Protein AF-A0A8T4V8F1-F1 (afdb_monomer_lite)

Structure (mmCIF, N/CA/C/O backbone):
data_AF-A0A8T4V8F1-F1
#
_entry.id   AF-A0A8T4V8F1-F1
#
loop_
_atom_site.group_PDB
_atom_site.id
_atom_site.type_symbol
_atom_site.label_atom_id
_atom_site.label_alt_id
_atom_site.label_comp_id
_atom_site.label_asym_id
_atom_site.label_entity_id
_atom_site.label_seq_id
_atom_site.pdbx_PDB_ins_code
_atom_site.Cartn_x
_atom_site.Cartn_y
_atom_site.Cartn_z
_atom_site.occupancy
_atom_site.B_iso_or_equiv
_atom_site.auth_seq_id
_atom_site.auth_comp_id
_atom_site.auth_asym_id
_atom_site.auth_atom_id
_atom_site.pdbx_PDB_model_num
ATOM 1 N N . MET A 1 1 ? -11.688 -5.698 -8.082 1.00 66.69 1 MET A N 1
ATOM 2 C CA . MET A 1 1 ? -11.205 -5.563 -6.695 1.00 66.69 1 MET A CA 1
ATOM 3 C C . MET A 1 1 ? -10.358 -4.299 -6.557 1.00 66.69 1 MET A C 1
ATOM 5 O O . MET A 1 1 ? -9.488 -4.064 -7.400 1.00 66.69 1 MET A O 1
ATOM 9 N N . PRO A 1 2 ? -10.681 -3.434 -5.589 1.00 79.94 2 PRO A N 1
ATOM 10 C CA . PRO A 1 2 ? -10.025 -2.144 -5.395 1.00 79.94 2 PRO A CA 1
ATOM 11 C C . PRO A 1 2 ? -8.593 -2.270 -4.854 1.00 79.94 2 PRO A C 1
ATOM 13 O O . PRO A 1 2 ? -8.256 -3.212 -4.142 1.00 79.94 2 PRO A O 1
ATOM 16 N N . HIS A 1 3 ? -7.759 -1.295 -5.211 1.00 86.69 3 HIS A N 1
ATOM 17 C CA . HIS A 1 3 ? -6.358 -1.194 -4.811 1.00 86.69 3 HIS A CA 1
ATOM 18 C C . HIS A 1 3 ? -6.134 0.115 -4.052 1.00 86.69 3 HIS A C 1
ATOM 20 O O . HIS A 1 3 ? -6.426 1.185 -4.584 1.00 86.69 3 HIS A O 1
ATOM 26 N N . GLN A 1 4 ? -5.615 0.060 -2.828 1.00 87.31 4 GLN A N 1
ATOM 27 C CA . GLN A 1 4 ? -5.397 1.241 -1.989 1.00 87.31 4 GLN A CA 1
ATOM 28 C C . GLN A 1 4 ? -3.916 1.613 -1.944 1.00 87.31 4 GLN A C 1
ATOM 30 O O . GLN A 1 4 ? -3.084 0.794 -1.571 1.00 87.31 4 GLN A O 1
ATOM 35 N N . CYS A 1 5 ? -3.577 2.859 -2.274 1.00 90.38 5 CYS A N 1
ATOM 36 C CA . CYS A 1 5 ? -2.209 3.357 -2.140 1.00 90.38 5 CYS A CA 1
ATOM 37 C C . CYS A 1 5 ? -1.788 3.395 -0.662 1.00 90.38 5 CYS A C 1
ATOM 39 O O . CYS A 1 5 ? -2.446 4.055 0.142 1.00 90.38 5 CYS A O 1
ATOM 41 N N . VAL A 1 6 ? -0.661 2.766 -0.319 1.00 86.69 6 VAL A N 1
ATOM 42 C CA . VAL A 1 6 ? -0.142 2.704 1.066 1.00 86.69 6 VAL A CA 1
ATOM 43 C C . VAL A 1 6 ? 0.184 4.097 1.618 1.00 86.69 6 VAL A C 1
ATOM 45 O O . VAL A 1 6 ? -0.058 4.402 2.787 1.00 86.69 6 VAL A O 1
ATOM 48 N N . ARG A 1 7 ? 0.686 4.981 0.750 1.00 85.25 7 ARG A N 1
ATOM 49 C CA . ARG A 1 7 ? 1.181 6.308 1.131 1.00 85.25 7 ARG A CA 1
ATOM 50 C C . ARG A 1 7 ? 0.073 7.319 1.425 1.00 85.25 7 ARG A C 1
ATOM 52 O O . ARG A 1 7 ? 0.156 8.036 2.416 1.00 85.25 7 ARG A O 1
ATOM 59 N N . CYS A 1 8 ? -0.940 7.418 0.559 1.00 89.12 8 CYS A N 1
ATOM 60 C CA . CYS A 1 8 ? -1.994 8.442 0.668 1.00 89.12 8 CYS A CA 1
ATOM 61 C C . CYS A 1 8 ? -3.407 7.885 0.877 1.00 89.12 8 CYS A C 1
ATOM 63 O O . CYS A 1 8 ? -4.364 8.656 0.877 1.00 89.12 8 CYS A O 1
ATOM 65 N N . SER A 1 9 ? -3.554 6.565 1.007 1.00 87.88 9 SER A N 1
ATOM 66 C CA . SER A 1 9 ? -4.833 5.870 1.208 1.00 87.88 9 SER A CA 1
ATOM 67 C C . SER A 1 9 ? -5.866 6.038 0.087 1.00 87.88 9 SER A C 1
ATOM 69 O O . SER A 1 9 ? -7.013 5.634 0.246 1.00 87.88 9 SER A O 1
ATOM 71 N N . LYS A 1 10 ? -5.490 6.592 -1.071 1.00 89.75 10 LYS A N 1
ATOM 72 C CA . LYS A 1 10 ? -6.392 6.707 -2.223 1.00 89.75 10 LYS A CA 1
ATOM 73 C C . LYS A 1 10 ? -6.682 5.330 -2.824 1.00 89.75 10 LYS A C 1
ATOM 75 O O . LYS A 1 10 ? -5.754 4.553 -3.048 1.00 89.75 10 LYS A O 1
ATOM 80 N N . ILE A 1 11 ? -7.954 5.066 -3.115 1.00 88.44 11 ILE A N 1
ATOM 81 C CA . ILE A 1 11 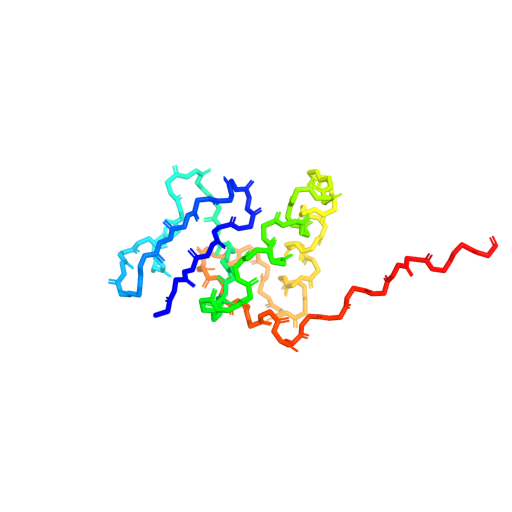? -8.440 3.799 -3.672 1.00 88.44 11 ILE A CA 1
ATOM 82 C C . ILE A 1 11 ? -8.600 3.914 -5.192 1.00 88.44 11 ILE A C 1
ATOM 84 O O . ILE A 1 11 ? -9.127 4.905 -5.700 1.00 88.44 11 ILE A O 1
ATOM 88 N N . TYR A 1 12 ? -8.168 2.879 -5.905 1.00 89.06 12 TYR A N 1
ATOM 89 C CA . TYR A 1 12 ? -8.219 2.761 -7.355 1.00 89.06 12 TYR A CA 1
ATOM 90 C C . TYR A 1 12 ? -8.972 1.496 -7.794 1.00 89.06 12 TYR A C 1
ATOM 92 O O . TYR A 1 12 ? -8.842 0.446 -7.158 1.00 89.06 12 TYR A O 1
ATOM 100 N N . PRO A 1 13 ? -9.752 1.553 -8.888 1.00 88.50 13 PRO A N 1
ATOM 101 C CA . PRO A 1 13 ? -10.396 0.372 -9.450 1.00 88.50 13 PRO A CA 1
ATOM 102 C C . PRO A 1 13 ? -9.381 -0.545 -10.151 1.00 88.50 13 PRO A C 1
ATOM 104 O O . PRO A 1 13 ? -8.290 -0.128 -10.537 1.00 88.50 13 PRO A O 1
ATOM 107 N N . THR A 1 14 ? -9.758 -1.810 -10.356 1.00 84.56 14 THR A N 1
ATOM 108 C CA . THR A 1 14 ? -8.951 -2.752 -11.149 1.00 84.56 14 THR A CA 1
ATOM 109 C C . THR A 1 14 ? -8.740 -2.227 -12.569 1.00 84.56 14 THR A C 1
ATOM 111 O O . THR A 1 14 ? -9.681 -1.743 -13.193 1.00 84.56 14 THR A O 1
ATOM 114 N N . GLY A 1 15 ? -7.519 -2.371 -13.089 1.00 85.38 15 GLY A N 1
ATOM 115 C CA . GLY A 1 15 ? -7.185 -2.016 -14.470 1.00 85.38 15 GLY A CA 1
ATOM 116 C C . GLY A 1 15 ? -6.957 -0.523 -14.713 1.00 85.38 15 GLY A C 1
ATOM 117 O O . GLY A 1 15 ? -6.883 -0.112 -15.869 1.00 85.38 15 GLY A O 1
ATOM 118 N N . CYS A 1 16 ? -6.847 0.301 -13.665 1.00 90.38 16 CYS A N 1
ATOM 119 C CA . CYS A 1 16 ? -6.478 1.701 -13.845 1.00 90.38 16 CYS A CA 1
ATOM 120 C C . CYS A 1 16 ? -4.981 1.848 -14.174 1.00 90.38 16 CYS A C 1
ATOM 122 O O . CYS A 1 16 ? -4.148 1.021 -13.792 1.00 90.38 16 CYS A O 1
ATOM 124 N N . LYS A 1 17 ? -4.635 2.923 -14.888 1.00 92.44 17 LYS A N 1
ATOM 125 C CA . LYS A 1 17 ? -3.264 3.201 -15.340 1.00 92.44 17 LYS A CA 1
ATOM 126 C C . LYS A 1 17 ? -2.298 3.391 -14.167 1.00 92.44 17 LYS A C 1
ATOM 128 O O . LYS A 1 17 ? -1.130 3.039 -14.273 1.00 92.44 17 LYS A O 1
ATOM 133 N N . GLU A 1 18 ? -2.780 3.930 -13.056 1.00 92.38 18 GLU A N 1
ATOM 134 C CA . GLU A 1 18 ? -1.998 4.219 -11.854 1.00 92.38 18 GLU A CA 1
ATOM 135 C C . GLU A 1 18 ? -1.436 2.956 -11.194 1.00 92.38 18 GLU A C 1
ATOM 137 O O . GLU A 1 18 ? -0.419 3.037 -10.513 1.00 92.38 18 GLU A O 1
ATOM 142 N N . LEU A 1 19 ? -2.026 1.783 -11.451 1.00 87.62 19 LEU A N 1
ATOM 143 C CA . LEU A 1 19 ? -1.445 0.503 -11.031 1.00 87.62 19 LEU A CA 1
ATOM 144 C C . LEU A 1 19 ? -0.209 0.114 -11.844 1.00 87.62 19 LEU A C 1
ATOM 146 O O . LEU A 1 19 ? 0.542 -0.740 -11.401 1.00 87.62 19 LEU A O 1
ATOM 150 N N . LEU A 1 20 ? -0.002 0.719 -13.017 1.00 88.31 20 LEU A N 1
ATOM 151 C CA . LEU A 1 20 ? 1.178 0.512 -13.861 1.00 88.31 20 LEU A CA 1
ATOM 152 C C . LEU A 1 20 ? 2.191 1.648 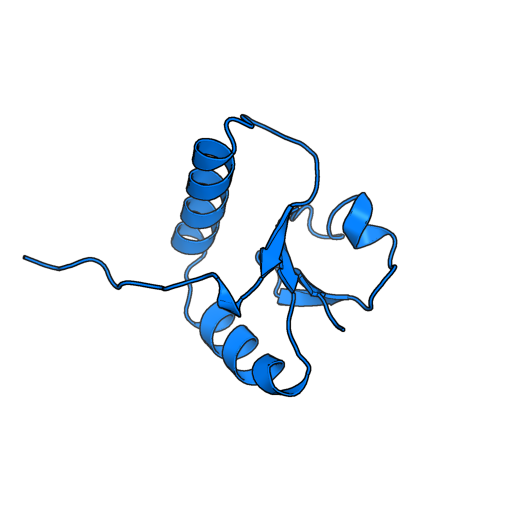-13.706 1.00 88.31 20 LEU A C 1
ATOM 154 O O . LEU A 1 20 ? 3.388 1.421 -13.802 1.00 88.31 20 LEU A O 1
ATOM 158 N N . THR A 1 21 ? 1.719 2.880 -13.494 1.00 92.06 21 THR A N 1
ATOM 159 C CA . THR A 1 21 ? 2.576 4.080 -13.488 1.00 92.06 21 THR A CA 1
ATOM 160 C C . THR A 1 21 ? 2.796 4.693 -12.108 1.00 92.06 21 THR A C 1
ATOM 162 O O . THR A 1 21 ? 3.471 5.713 -12.001 1.00 92.06 21 THR A O 1
ATOM 165 N N . GLY A 1 22 ? 2.193 4.132 -11.061 1.00 91.56 22 GLY A N 1
ATOM 166 C CA . GLY A 1 22 ? 2.206 4.696 -9.715 1.00 91.56 22 GLY A CA 1
ATOM 167 C C . GLY A 1 22 ? 1.065 5.683 -9.448 1.00 91.56 22 GLY A C 1
ATOM 168 O O . GLY A 1 22 ? 0.399 6.203 -10.350 1.00 91.56 22 GLY A O 1
ATOM 169 N N . CYS A 1 23 ? 0.825 5.929 -8.159 1.00 94.12 23 CYS A N 1
ATOM 170 C CA . CYS A 1 23 ? -0.231 6.802 -7.661 1.00 94.12 23 CYS A CA 1
ATOM 171 C C . CYS A 1 23 ? 0.067 8.272 -7.989 1.00 94.12 23 CYS A C 1
ATOM 173 O O . CYS A 1 23 ? 1.217 8.704 -7.999 1.00 94.12 23 CYS A O 1
ATOM 175 N N . THR A 1 24 ? -0.975 9.095 -8.124 1.00 92.81 24 THR A N 1
ATOM 176 C CA . THR A 1 24 ? -0.842 10.547 -8.343 1.00 92.81 24 THR A CA 1
ATOM 177 C C . THR A 1 24 ? -0.083 11.294 -7.236 1.00 92.81 24 THR A C 1
ATOM 179 O O . THR A 1 24 ? 0.305 12.437 -7.439 1.00 92.81 24 THR A O 1
ATOM 182 N N . CYS A 1 25 ? 0.118 10.688 -6.060 1.00 91.38 25 CYS A N 1
ATOM 183 C CA . CYS A 1 25 ? 0.950 11.240 -4.983 1.00 91.38 25 CYS A CA 1
ATOM 184 C C . CYS A 1 25 ? 2.439 10.841 -5.074 1.00 91.38 25 CYS A C 1
ATOM 186 O O . CYS A 1 25 ? 3.214 11.202 -4.191 1.00 91.38 25 CYS A O 1
ATOM 188 N N . GLY A 1 26 ? 2.826 10.055 -6.084 1.00 90.00 26 GLY A N 1
ATOM 189 C CA . GLY A 1 26 ? 4.165 9.480 -6.239 1.00 90.00 26 GLY A CA 1
ATOM 190 C C . GLY A 1 26 ? 4.403 8.180 -5.461 1.00 90.00 26 GLY A C 1
ATOM 191 O O . GLY A 1 26 ? 5.519 7.675 -5.460 1.00 90.00 26 GLY A O 1
ATOM 192 N N . GLY A 1 27 ? 3.391 7.638 -4.774 1.00 88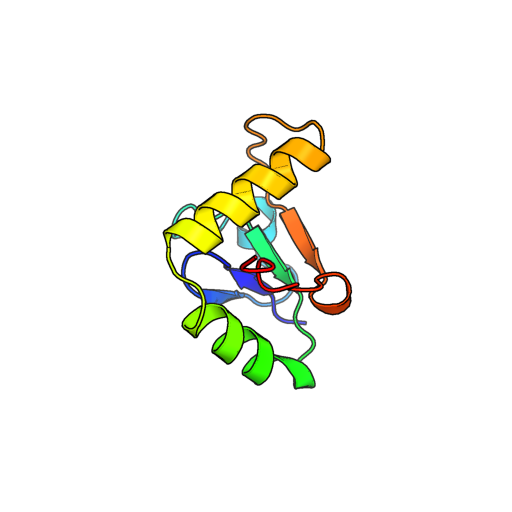.81 27 GLY A N 1
ATOM 193 C CA . GLY A 1 27 ? 3.478 6.327 -4.120 1.00 88.81 27 GLY A CA 1
ATOM 194 C C . GLY A 1 27 ? 3.421 5.173 -5.126 1.00 88.81 27 GLY A C 1
ATOM 195 O O . GLY A 1 27 ? 2.645 5.234 -6.082 1.00 88.81 27 GLY A O 1
ATOM 196 N N . LYS A 1 28 ? 4.212 4.121 -4.893 1.00 87.94 28 LYS A N 1
ATOM 197 C CA . LYS A 1 28 ? 4.335 2.950 -5.786 1.00 87.94 28 LYS A CA 1
ATOM 198 C C . LYS A 1 28 ? 3.749 1.668 -5.202 1.00 87.94 28 LYS A C 1
ATOM 200 O O . LYS A 1 28 ? 3.514 0.714 -5.928 1.00 87.94 28 LYS A O 1
ATOM 205 N N . PHE A 1 29 ? 3.439 1.672 -3.913 1.00 83.31 29 PHE A N 1
ATOM 206 C CA . PHE A 1 29 ? 2.868 0.521 -3.234 1.00 83.31 29 PHE A CA 1
ATOM 207 C C . PHE A 1 29 ? 1.353 0.620 -3.140 1.00 83.31 29 PHE A C 1
ATOM 209 O O . PHE A 1 29 ? 0.794 1.667 -2.774 1.00 83.31 29 PHE A O 1
ATOM 216 N N . PHE A 1 30 ? 0.699 -0.503 -3.418 1.00 87.94 30 PHE A N 1
ATOM 217 C CA . PHE A 1 30 ? -0.744 -0.649 -3.318 1.00 87.94 30 PHE A CA 1
ATOM 218 C C . PHE A 1 30 ? -1.101 -1.925 -2.558 1.00 87.94 30 PHE A C 1
ATOM 220 O O . PHE A 1 30 ? -0.555 -2.992 -2.838 1.00 87.94 30 PHE A O 1
ATOM 227 N N . PHE A 1 31 ? -2.069 -1.837 -1.648 1.00 80.50 31 PHE A N 1
ATOM 228 C CA . PHE A 1 31 ? -2.739 -3.020 -1.121 1.00 80.50 31 PHE A CA 1
ATOM 229 C C . PHE A 1 31 ? -3.832 -3.456 -2.074 1.00 80.50 31 PHE A C 1
ATOM 231 O O . PHE A 1 31 ? -4.694 -2.659 -2.451 1.00 80.50 31 PHE A O 1
ATOM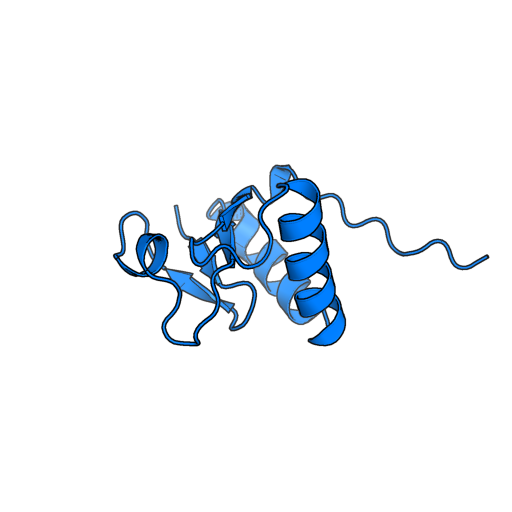 238 N N . PHE A 1 32 ? -3.813 -4.735 -2.419 1.00 78.75 32 PHE A N 1
ATOM 239 C CA . PHE A 1 32 ? -4.978 -5.425 -2.938 1.00 78.75 32 PHE A CA 1
ATOM 240 C C . PHE A 1 32 ? -5.942 -5.694 -1.782 1.00 78.75 32 PHE A C 1
ATOM 242 O O . PHE A 1 32 ? -5.550 -6.267 -0.764 1.00 78.75 32 PHE A O 1
ATOM 249 N N . VAL A 1 33 ? -7.201 -5.271 -1.926 1.00 66.62 33 VAL A N 1
ATOM 250 C CA . VAL A 1 33 ? -8.196 -5.425 -0.863 1.00 66.62 33 VAL A CA 1
ATOM 251 C C . VAL A 1 33 ? -9.473 -6.037 -1.428 1.00 66.62 33 VAL A C 1
ATOM 253 O O . VAL A 1 33 ? -10.072 -5.515 -2.370 1.00 66.62 33 VAL A O 1
ATOM 256 N N . LYS A 1 34 ? -9.912 -7.159 -0.848 1.00 68.56 34 LYS A N 1
ATOM 257 C CA . LYS A 1 34 ? -11.265 -7.691 -1.078 1.00 68.56 34 LYS A CA 1
ATOM 258 C C . LYS A 1 34 ? -12.268 -6.732 -0.434 1.00 68.56 34 LYS A C 1
ATOM 260 O O . LYS A 1 34 ? -12.007 -6.247 0.665 1.00 68.56 34 LYS A O 1
ATOM 265 N N . ASP A 1 35 ? -13.412 -6.482 -1.072 1.00 65.69 35 ASP A N 1
ATOM 266 C CA . ASP A 1 35 ? -14.377 -5.457 -0.622 1.00 65.69 35 ASP A CA 1
ATOM 267 C C . ASP A 1 35 ? -14.794 -5.621 0.856 1.00 65.69 35 ASP A C 1
ATOM 269 O O . ASP A 1 35 ? -14.974 -4.646 1.581 1.00 65.69 35 ASP A O 1
ATOM 273 N N . GLU A 1 36 ? -14.853 -6.861 1.342 1.00 68.44 36 GLU A N 1
ATOM 274 C CA . GLU A 1 36 ? -15.189 -7.217 2.728 1.00 68.44 36 GLU A CA 1
ATOM 275 C C . GLU A 1 36 ? -14.117 -6.820 3.761 1.00 68.44 36 GLU A C 1
ATOM 277 O O . GLU A 1 36 ? -14.400 -6.739 4.957 1.00 68.44 36 GLU A O 1
AT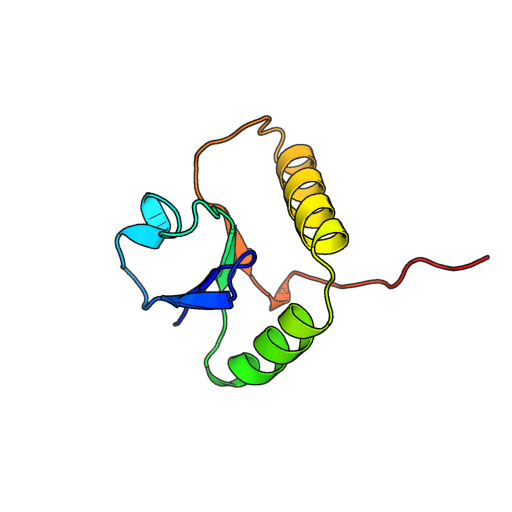OM 282 N N . GLN A 1 37 ? -12.882 -6.563 3.321 1.00 65.25 37 GLN A N 1
ATOM 283 C CA . GLN A 1 37 ? -11.737 -6.236 4.175 1.00 65.25 37 GLN A CA 1
ATOM 284 C C . GLN A 1 37 ? -11.285 -4.775 4.079 1.00 65.25 37 GLN A C 1
ATOM 286 O O . GLN A 1 37 ? -10.409 -4.370 4.841 1.00 65.25 37 GLN A O 1
ATOM 291 N N . LEU A 1 38 ? -11.923 -3.964 3.225 1.00 67.44 38 LEU A N 1
ATOM 292 C CA . LEU A 1 38 ? -11.594 -2.545 3.031 1.00 67.44 38 LEU A CA 1
ATOM 293 C C . LEU A 1 38 ? -11.520 -1.761 4.340 1.00 67.44 38 LEU A C 1
ATOM 295 O O . LEU A 1 38 ? -10.526 -1.087 4.589 1.00 67.44 38 LEU A O 1
ATOM 299 N N . LYS A 1 39 ? -12.509 -1.932 5.223 1.00 71.81 39 LYS A N 1
ATOM 300 C CA . LYS A 1 39 ? -12.531 -1.248 6.525 1.00 71.81 39 LYS A CA 1
ATOM 301 C C . LYS A 1 39 ? -11.323 -1.587 7.400 1.00 71.81 39 LYS A C 1
ATOM 303 O O . LYS A 1 39 ? -10.757 -0.701 8.023 1.00 71.81 39 LYS A O 1
ATOM 308 N N . LYS A 1 40 ? -10.896 -2.855 7.415 1.00 71.00 40 LYS A N 1
ATOM 309 C CA . LYS A 1 40 ? -9.743 -3.296 8.216 1.00 71.00 40 LYS A CA 1
ATOM 310 C C . LYS A 1 40 ? -8.430 -2.732 7.677 1.00 71.00 40 LYS A C 1
ATOM 312 O O . LYS A 1 40 ? -7.553 -2.377 8.458 1.00 71.00 40 LYS A O 1
ATOM 317 N N . VAL A 1 41 ? -8.298 -2.644 6.352 1.00 71.88 41 VAL A N 1
ATOM 318 C CA . VAL A 1 41 ? -7.117 -2.047 5.713 1.00 71.88 41 VAL A CA 1
ATOM 319 C C . VAL A 1 41 ? -7.086 -0.538 5.945 1.00 71.88 41 VAL A C 1
ATOM 321 O O . VAL A 1 41 ? -6.033 -0.004 6.280 1.00 71.88 41 VAL A O 1
ATOM 324 N N . GLU A 1 42 ? -8.225 0.149 5.848 1.00 74.12 42 GLU A N 1
ATOM 325 C CA . GLU A 1 42 ? -8.323 1.574 6.180 1.00 74.12 42 GLU A CA 1
ATOM 326 C C . GLU A 1 42 ? -7.932 1.856 7.635 1.00 74.12 42 GLU A C 1
ATOM 328 O O . GLU A 1 42 ? -7.114 2.743 7.875 1.00 74.12 42 GLU A O 1
ATOM 333 N N . GLU A 1 43 ? -8.453 1.083 8.591 1.00 79.19 43 GLU A N 1
ATOM 334 C CA . GLU A 1 43 ? -8.113 1.203 10.015 1.00 79.19 43 GLU A CA 1
ATOM 335 C C . GLU A 1 43 ? -6.617 0.963 10.266 1.00 79.19 43 GLU A C 1
ATOM 337 O O . GLU A 1 43 ? -5.961 1.771 10.929 1.00 79.19 43 GLU A O 1
ATOM 342 N N . LEU A 1 44 ? -6.039 -0.092 9.679 1.00 76.69 44 LEU A N 1
ATOM 343 C CA . LEU A 1 44 ? -4.608 -0.368 9.801 1.00 76.69 44 LEU A CA 1
ATOM 344 C C . LEU A 1 44 ? -3.770 0.771 9.205 1.00 76.69 44 LEU A C 1
ATOM 346 O O . LEU A 1 44 ? -2.825 1.244 9.833 1.00 76.69 44 LEU A O 1
ATOM 350 N N . MET A 1 45 ? -4.133 1.264 8.019 1.00 75.06 45 MET A N 1
ATOM 351 C CA . MET A 1 45 ? -3.414 2.358 7.365 1.00 75.06 45 MET A CA 1
ATOM 352 C C . MET A 1 45 ? -3.511 3.686 8.101 1.00 75.06 45 MET A C 1
ATOM 354 O O . MET A 1 45 ? -2.614 4.520 7.955 1.00 75.06 45 MET A O 1
ATOM 358 N N . GLN A 1 46 ? -4.575 3.897 8.870 1.00 80.62 46 GLN A N 1
ATOM 359 C CA . GLN A 1 46 ? -4.701 5.040 9.768 1.00 80.62 46 GLN A CA 1
ATOM 360 C C . GLN A 1 46 ? -3.861 4.871 11.039 1.00 80.62 46 GLN A C 1
ATOM 362 O O . GLN A 1 46 ? -3.381 5.870 11.566 1.00 80.62 46 GLN A O 1
ATOM 367 N N . SER A 1 47 ? -3.654 3.636 11.511 1.00 80.25 47 SER A N 1
ATOM 368 C CA . SER A 1 47 ? -2.838 3.361 12.702 1.00 80.25 47 SER A CA 1
ATOM 369 C C . SER A 1 47 ? -1.324 3.443 12.475 1.00 80.25 47 SER A C 1
ATOM 371 O O . SER A 1 47 ? -0.593 3.685 13.429 1.00 80.25 47 SER A O 1
ATOM 373 N N . LEU A 1 48 ? -0.856 3.272 11.233 1.00 80.69 48 LEU A N 1
ATOM 374 C CA . LEU A 1 48 ? 0.569 3.316 10.899 1.00 80.69 48 LEU A CA 1
ATOM 375 C C . LEU A 1 48 ? 1.066 4.754 10.722 1.00 80.69 48 LEU A C 1
ATOM 377 O O . LEU A 1 48 ? 0.506 5.539 9.945 1.00 80.69 48 LEU A O 1
ATOM 381 N N . SER A 1 49 ? 2.179 5.069 11.375 1.00 84.81 49 SER A N 1
ATOM 382 C CA . SER A 1 49 ? 2.913 6.319 11.195 1.00 84.81 49 SER A CA 1
ATOM 383 C C . SER A 1 49 ? 3.582 6.404 9.816 1.00 84.81 49 SER A C 1
ATOM 385 O O . SER A 1 49 ? 3.737 5.421 9.087 1.00 84.81 49 SER A O 1
ATOM 387 N N . PHE A 1 50 ? 3.997 7.612 9.431 1.00 80.62 50 PHE A N 1
ATOM 388 C CA . PHE A 1 50 ? 4.716 7.830 8.174 1.00 80.62 50 PHE A CA 1
ATOM 389 C C . PHE A 1 50 ? 6.068 7.095 8.133 1.00 80.62 50 PHE A C 1
ATOM 391 O O . PHE A 1 50 ? 6.454 6.574 7.085 1.00 80.62 50 PHE A O 1
ATOM 398 N N . GLU A 1 51 ? 6.772 7.034 9.265 1.00 82.94 51 GLU A N 1
ATOM 399 C CA . GLU A 1 51 ? 8.048 6.322 9.390 1.00 82.94 51 GLU A CA 1
ATOM 400 C C . GLU A 1 51 ? 7.859 4.815 9.240 1.00 82.94 51 GLU A C 1
ATOM 402 O O . GLU A 1 51 ? 8.584 4.201 8.463 1.00 82.94 51 GLU A O 1
ATOM 407 N N . GLU A 1 52 ? 6.837 4.234 9.876 1.00 81.69 52 GLU A N 1
ATOM 408 C CA . GLU A 1 52 ? 6.512 2.810 9.716 1.00 81.69 52 GLU A CA 1
ATOM 409 C C . GLU A 1 52 ? 6.175 2.469 8.264 1.00 81.69 52 GLU A C 1
ATOM 411 O O . GLU A 1 52 ? 6.696 1.498 7.725 1.00 81.69 52 GLU A O 1
ATOM 416 N N . LYS A 1 53 ? 5.378 3.307 7.588 1.00 80.81 53 LYS A N 1
ATOM 417 C CA . LYS A 1 53 ? 5.080 3.125 6.158 1.00 80.81 53 LYS A CA 1
ATOM 418 C C . LYS A 1 53 ? 6.344 3.182 5.305 1.00 80.81 53 LYS A C 1
ATOM 420 O O . LYS A 1 53 ? 6.516 2.355 4.420 1.00 80.81 53 LYS A O 1
ATOM 425 N N . THR A 1 54 ? 7.238 4.127 5.588 1.00 82.00 54 THR A N 1
ATOM 426 C CA . THR A 1 54 ? 8.511 4.267 4.863 1.00 82.00 54 THR A CA 1
ATOM 427 C C . THR A 1 54 ? 9.429 3.067 5.098 1.00 82.00 54 THR A C 1
ATOM 429 O O . THR A 1 54 ? 10.092 2.611 4.170 1.00 82.00 54 THR A O 1
ATOM 432 N N . GLN A 1 55 ? 9.470 2.547 6.326 1.00 82.56 55 GLN A N 1
ATOM 433 C CA . GLN A 1 55 ? 10.259 1.366 6.659 1.00 82.56 55 GLN A CA 1
ATOM 434 C C . GLN A 1 55 ? 9.719 0.126 5.944 1.00 82.56 55 GLN A C 1
ATOM 436 O O . GLN A 1 55 ? 10.490 -0.574 5.299 1.00 82.56 55 GLN A O 1
ATOM 441 N N . MET A 1 56 ? 8.396 -0.074 5.950 1.00 80.62 56 MET A N 1
ATOM 442 C CA . MET A 1 56 ? 7.753 -1.161 5.205 1.00 80.62 56 MET A CA 1
ATOM 443 C C . MET A 1 56 ? 8.110 -1.131 3.713 1.00 80.62 56 MET A C 1
ATOM 445 O O . MET A 1 56 ? 8.407 -2.174 3.140 1.00 80.62 56 MET A O 1
ATOM 449 N N . GLU A 1 57 ? 8.103 0.047 3.076 1.00 81.00 57 GLU A N 1
ATOM 450 C CA . GLU A 1 57 ? 8.492 0.182 1.664 1.00 81.00 57 GLU A CA 1
ATOM 451 C C . GLU A 1 57 ? 9.951 -0.248 1.425 1.00 81.00 57 GLU A C 1
ATOM 453 O O . GLU A 1 57 ? 10.227 -0.970 0.467 1.00 81.00 57 GLU A O 1
ATOM 458 N N . LYS A 1 58 ? 10.880 0.154 2.304 1.00 82.25 58 LYS A N 1
ATOM 459 C CA . LYS A 1 58 ? 12.300 -0.228 2.209 1.00 82.25 58 LYS A CA 1
ATOM 460 C C . LYS A 1 58 ? 12.512 -1.726 2.395 1.00 82.25 58 LYS A C 1
ATOM 462 O O . LYS A 1 58 ? 13.192 -2.332 1.573 1.00 82.25 58 LYS A O 1
ATOM 467 N N . ASP A 1 59 ? 11.901 -2.305 3.426 1.00 81.00 59 ASP A N 1
ATOM 468 C CA . ASP A 1 59 ? 12.043 -3.727 3.754 1.00 81.00 59 ASP A CA 1
ATOM 469 C C . ASP A 1 59 ? 11.584 -4.607 2.580 1.00 81.00 59 ASP A C 1
ATOM 471 O O . ASP A 1 59 ? 12.209 -5.615 2.256 1.00 81.00 59 ASP A O 1
ATOM 475 N N . ILE A 1 60 ? 10.510 -4.210 1.891 1.00 81.44 60 ILE A N 1
ATOM 476 C CA . ILE A 1 60 ? 10.001 -4.948 0.729 1.00 81.44 60 ILE A CA 1
ATOM 477 C C . ILE A 1 60 ? 10.967 -4.863 -0.456 1.00 81.44 60 ILE A C 1
ATOM 479 O O . ILE A 1 60 ? 11.227 -5.884 -1.094 1.00 81.44 60 ILE A O 1
ATOM 483 N N . PHE A 1 61 ? 11.508 -3.678 -0.754 1.00 80.06 61 PHE A N 1
ATOM 484 C CA . PHE A 1 61 ? 12.487 -3.526 -1.835 1.00 80.06 61 PHE A CA 1
ATOM 485 C C . PHE A 1 61 ? 13.774 -4.314 -1.574 1.00 80.06 61 PHE A C 1
ATOM 487 O O . PHE A 1 61 ? 14.321 -4.900 -2.508 1.00 80.06 61 PHE A O 1
ATOM 494 N N . GLU A 1 62 ? 14.216 -4.374 -0.315 1.00 81.94 62 GLU A N 1
ATOM 495 C CA . GLU A 1 62 ? 15.366 -5.181 0.102 1.00 81.94 62 GLU A CA 1
ATOM 496 C C . GLU A 1 62 ? 15.102 -6.682 -0.104 1.00 81.94 62 GLU A C 1
ATOM 498 O O . GLU A 1 62 ? 15.919 -7.376 -0.704 1.00 81.94 62 GLU A O 1
ATOM 503 N N . ILE A 1 63 ? 13.928 -7.187 0.299 1.00 82.50 63 ILE A N 1
ATOM 504 C CA . ILE A 1 63 ? 13.547 -8.601 0.109 1.00 82.50 63 ILE A CA 1
ATOM 505 C C . ILE A 1 63 ? 13.466 -8.981 -1.375 1.00 82.50 63 ILE A C 1
ATOM 507 O O . ILE A 1 63 ? 13.788 -10.111 -1.746 1.00 82.50 63 ILE A O 1
ATOM 511 N N . MET A 1 64 ? 13.007 -8.063 -2.226 1.00 77.94 64 MET A N 1
ATOM 512 C CA . MET A 1 64 ? 12.868 -8.298 -3.664 1.00 77.94 64 MET A CA 1
ATOM 513 C C . MET A 1 64 ? 14.195 -8.200 -4.434 1.00 77.94 64 MET A C 1
ATOM 515 O O . MET A 1 64 ? 14.183 -8.432 -5.642 1.00 77.94 64 MET A O 1
ATOM 519 N N . ASP A 1 65 ? 15.307 -7.860 -3.767 1.00 79.25 65 ASP A N 1
ATOM 520 C CA . ASP A 1 65 ? 16.601 -7.544 -4.398 1.00 79.25 65 ASP A CA 1
ATOM 521 C C . ASP A 1 65 ? 16.448 -6.486 -5.514 1.00 79.25 65 ASP A C 1
ATOM 523 O O . ASP A 1 65 ? 17.090 -6.514 -6.565 1.00 79.25 65 ASP A O 1
ATOM 527 N N . GLN A 1 66 ? 15.509 -5.558 -5.304 1.00 69.62 66 GLN A N 1
ATOM 528 C CA . GLN A 1 66 ? 15.143 -4.503 -6.239 1.00 69.62 66 GLN A CA 1
ATOM 529 C C . GLN A 1 66 ? 15.427 -3.146 -5.598 1.00 69.62 66 GLN A C 1
ATOM 531 O O . GLN A 1 66 ? 14.521 -2.418 -5.188 1.00 69.62 66 GLN A O 1
ATOM 536 N N . GLU A 1 67 ? 16.706 -2.783 -5.524 1.00 59.88 67 GLU A N 1
ATOM 537 C CA . GLU A 1 67 ? 17.093 -1.444 -5.089 1.00 59.88 67 GLU A CA 1
ATOM 538 C C . GLU A 1 67 ? 16.575 -0.392 -6.082 1.00 59.88 67 GLU A C 1
ATOM 540 O O . GLU A 1 67 ? 16.936 -0.387 -7.259 1.00 59.88 67 GLU A O 1
ATOM 545 N N . ASN A 1 68 ? 15.745 0.536 -5.598 1.00 59.16 68 ASN A N 1
ATOM 546 C CA . ASN A 1 68 ? 15.218 1.668 -6.372 1.00 59.16 68 ASN A CA 1
ATOM 547 C C . ASN A 1 68 ? 14.377 1.281 -7.601 1.00 59.16 68 ASN A C 1
ATOM 549 O O . ASN A 1 68 ? 14.353 2.024 -8.587 1.00 59.16 68 ASN A O 1
ATOM 553 N N . SER A 1 69 ? 13.673 0.143 -7.558 1.00 64.25 69 SER A N 1
ATOM 554 C CA . SER A 1 69 ? 12.725 -0.191 -8.622 1.00 64.25 69 SER A CA 1
ATOM 555 C C . SER A 1 69 ? 11.637 0.874 -8.719 1.00 64.25 69 SER A C 1
ATOM 557 O O . SER A 1 69 ? 10.997 1.263 -7.738 1.00 64.25 69 SER A O 1
ATOM 559 N N . GLU A 1 70 ? 11.451 1.378 -9.937 1.00 64.94 70 GLU A N 1
ATOM 560 C CA . GLU A 1 70 ? 10.440 2.382 -10.218 1.00 64.94 70 GLU A CA 1
ATOM 561 C C . GLU A 1 70 ? 9.042 1.764 -10.393 1.00 64.94 70 GLU A C 1
ATOM 563 O O . GLU A 1 70 ? 8.064 2.515 -10.480 1.00 64.94 70 GLU A O 1
ATOM 568 N N . ASP A 1 71 ? 8.961 0.432 -10.420 1.00 69.00 71 ASP A N 1
ATOM 569 C CA . ASP A 1 71 ? 7.754 -0.317 -10.727 1.00 69.00 71 ASP A CA 1
ATOM 570 C C . ASP A 1 71 ? 6.841 -0.448 -9.497 1.00 69.00 71 ASP A C 1
ATOM 572 O O . ASP A 1 71 ? 7.307 -0.687 -8.379 1.00 69.00 71 ASP A O 1
ATOM 576 N N . PRO A 1 72 ? 5.519 -0.288 -9.668 1.00 67.69 72 PRO A N 1
ATOM 577 C CA . PRO A 1 72 ? 4.576 -0.431 -8.574 1.00 67.69 72 PRO A CA 1
ATOM 578 C C . PRO A 1 72 ? 4.466 -1.881 -8.089 1.00 67.69 72 PRO A C 1
ATOM 580 O O . PRO A 1 72 ? 4.249 -2.806 -8.872 1.00 67.69 72 PRO A O 1
ATOM 583 N N . VAL A 1 73 ? 4.547 -2.066 -6.770 1.00 74.06 73 VAL A N 1
ATOM 584 C CA . VAL A 1 73 ? 4.408 -3.369 -6.108 1.00 74.06 73 VAL A CA 1
ATOM 585 C C . VAL A 1 73 ? 3.007 -3.478 -5.511 1.00 74.06 73 VAL A C 1
ATOM 587 O O . VAL A 1 73 ? 2.582 -2.644 -4.703 1.00 74.06 73 VAL A O 1
ATOM 590 N N . ILE A 1 74 ? 2.278 -4.519 -5.915 1.00 71.06 74 ILE A N 1
ATOM 591 C CA . ILE A 1 74 ? 0.960 -4.849 -5.369 1.00 71.06 74 ILE A CA 1
ATOM 592 C C . ILE A 1 74 ? 1.142 -5.959 -4.341 1.00 71.06 74 ILE A C 1
ATOM 594 O O . ILE A 1 74 ? 1.560 -7.063 -4.683 1.00 71.06 74 ILE A O 1
ATOM 598 N N . LEU A 1 75 ? 0.811 -5.665 -3.086 1.00 72.12 75 LEU A N 1
ATOM 599 C CA . LEU A 1 75 ? 0.873 -6.634 -1.999 1.00 72.12 75 LEU A CA 1
ATOM 600 C C . LEU A 1 75 ? -0.521 -7.173 -1.709 1.00 72.12 75 LEU A C 1
ATOM 602 O O . LEU A 1 75 ? -1.482 -6.409 -1.562 1.00 72.12 75 LEU A O 1
ATOM 606 N N . ASP A 1 76 ? -0.611 -8.489 -1.571 1.00 72.44 76 ASP A N 1
ATOM 607 C CA . ASP A 1 76 ? -1.797 -9.120 -1.017 1.00 72.44 76 ASP A CA 1
ATOM 608 C C . ASP A 1 76 ? -1.817 -8.914 0.501 1.00 72.44 76 ASP A C 1
ATOM 610 O O . ASP A 1 76 ? -0.923 -9.371 1.218 1.00 72.44 76 ASP A O 1
ATOM 614 N N . PHE A 1 77 ? -2.850 -8.232 0.992 1.00 64.31 77 PHE A N 1
ATOM 615 C CA . PHE A 1 77 ? -3.043 -8.003 2.418 1.00 64.31 77 PHE A CA 1
ATOM 616 C C . PHE A 1 77 ? -3.125 -9.315 3.216 1.00 64.31 77 PHE A C 1
ATOM 618 O O . PHE A 1 77 ? -2.628 -9.372 4.340 1.00 64.31 77 PHE A O 1
ATOM 625 N N . GLU A 1 78 ? -3.664 -10.395 2.634 1.00 61.41 78 GLU A N 1
ATOM 626 C CA . GLU A 1 78 ? -3.730 -11.710 3.295 1.00 61.41 78 GLU A CA 1
ATOM 627 C C . GLU A 1 78 ? -2.336 -12.320 3.552 1.00 61.41 78 GLU A C 1
ATOM 629 O O . GLU A 1 78 ? -2.195 -13.218 4.385 1.00 61.41 78 GLU A O 1
ATOM 634 N N . SER A 1 79 ? -1.295 -11.807 2.886 1.00 61.69 79 SER A N 1
ATOM 635 C CA . SER A 1 79 ? 0.096 -12.246 3.046 1.00 61.69 79 SER A CA 1
ATOM 636 C C . SER A 1 79 ? 0.886 -11.434 4.081 1.00 61.69 79 SER A C 1
ATOM 638 O O . SER A 1 79 ? 2.019 -11.796 4.400 1.00 61.69 79 SER A O 1
ATOM 640 N N . ILE A 1 80 ? 0.314 -10.362 4.642 1.00 62.66 80 ILE A N 1
ATOM 641 C CA . ILE A 1 80 ? 1.010 -9.465 5.575 1.00 62.66 80 ILE A CA 1
ATOM 642 C C . ILE A 1 80 ? 0.628 -9.807 7.015 1.00 62.66 80 ILE A C 1
ATOM 644 O O . ILE A 1 80 ? -0.524 -9.680 7.428 1.00 62.66 80 ILE A O 1
ATOM 648 N N . ARG A 1 81 ? 1.620 -10.205 7.818 1.00 60.56 81 ARG A N 1
ATOM 649 C CA . ARG A 1 81 ? 1.471 -10.383 9.269 1.00 60.56 81 ARG A CA 1
ATOM 650 C C . ARG A 1 81 ? 2.245 -9.284 9.984 1.00 60.56 81 ARG A C 1
ATOM 652 O O . ARG A 1 81 ? 3.470 -9.303 9.991 1.00 60.56 81 ARG A O 1
ATOM 659 N N . VAL A 1 82 ? 1.531 -8.343 10.599 1.00 56.00 82 VAL A N 1
ATOM 660 C CA . VAL A 1 82 ? 2.147 -7.333 11.468 1.00 56.00 82 VAL A CA 1
ATOM 661 C C . VAL A 1 82 ? 2.413 -7.975 12.827 1.00 56.00 82 VAL A C 1
ATOM 663 O O . VAL A 1 82 ? 1.517 -8.103 13.659 1.00 56.00 82 VAL A O 1
ATOM 666 N N . THR A 1 83 ? 3.643 -8.423 13.052 1.00 59.41 83 THR A N 1
ATOM 667 C CA . THR A 1 83 ? 4.144 -8.687 14.403 1.00 59.41 83 THR A CA 1
ATOM 668 C C . THR A 1 83 ? 4.615 -7.367 14.990 1.00 59.41 83 THR A C 1
ATOM 670 O O . THR A 1 83 ? 5.576 -6.787 14.493 1.00 59.41 83 THR A O 1
ATOM 673 N N . ALA A 1 84 ? 3.936 -6.882 16.033 1.00 52.34 84 ALA A N 1
ATOM 674 C CA . ALA A 1 84 ? 4.445 -5.766 16.823 1.00 52.34 84 ALA A CA 1
ATOM 675 C C . ALA A 1 84 ? 5.877 -6.090 17.299 1.00 52.34 84 ALA A C 1
ATOM 677 O O . ALA A 1 84 ? 6.139 -7.252 17.638 1.00 52.34 84 ALA A O 1
ATOM 678 N N . PRO A 1 85 ? 6.803 -5.114 17.323 1.00 50.84 85 PRO A N 1
ATOM 679 C CA . PRO A 1 85 ? 8.148 -5.360 17.816 1.00 50.84 85 PRO A CA 1
ATOM 680 C C . PRO A 1 85 ? 8.071 -5.871 19.257 1.00 50.84 85 PRO A C 1
ATOM 682 O O . PRO A 1 85 ? 7.374 -5.300 20.098 1.00 50.84 85 PRO A O 1
ATOM 685 N N . ALA A 1 86 ? 8.762 -6.978 19.530 1.00 51.03 86 ALA A N 1
ATOM 686 C CA . ALA A 1 86 ? 8.909 -7.492 20.880 1.00 51.03 86 ALA A CA 1
ATOM 687 C C . ALA A 1 86 ? 9.722 -6.472 21.687 1.00 51.03 86 ALA A C 1
ATOM 689 O O . ALA A 1 86 ? 10.933 -6.357 21.512 1.00 51.03 86 ALA A O 1
ATOM 690 N N . ILE A 1 87 ? 9.044 -5.703 22.536 1.00 52.09 87 ILE A N 1
ATOM 691 C CA . ILE A 1 87 ? 9.701 -4.893 23.559 1.00 52.09 87 ILE A CA 1
ATOM 692 C C . ILE A 1 87 ? 10.189 -5.889 24.620 1.00 52.09 87 ILE A C 1
ATOM 694 O O . ILE A 1 87 ? 9.368 -6.493 25.314 1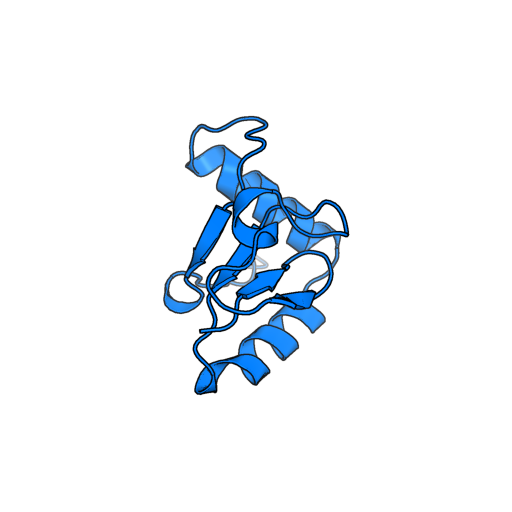.00 52.09 87 ILE A O 1
ATOM 698 N N . LEU A 1 88 ? 11.505 -6.118 24.663 1.00 41.03 88 LEU A N 1
ATOM 699 C CA . LEU A 1 88 ? 12.207 -6.815 25.748 1.00 41.03 88 LEU A CA 1
ATOM 700 C C . LEU A 1 88 ? 12.594 -5.823 26.846 1.00 41.03 88 LEU A C 1
ATOM 702 O O . LEU A 1 88 ? 13.021 -4.701 26.491 1.00 41.03 88 LEU A O 1
#

Sequence (88 aa):
MPHQCVRCSKIYPTGCKELLTGCTCGGKFFFFVKDEQLKKVEELMQSLSFEEKTQMEKDIFEIMDQENSEDPVILDFESIRVTAPAIL

Radius of gyration: 13.05 Å; chains: 1; bounding box: 32×24×41 Å

Secondary structure (DSSP, 8-state):
--EEETTT--EE-TT-THHHH--TTS--EEEE--GGGHHHHHHHHHHS-HHHHHHHHHHHHHHTT-TT--SPEEEEGGG---------

Foldseek 3Di:
DWKAFLQPRDIDDPPDCCLWQNDPVLGQEIEDDDPVCSVVVVVVSVVDDPVNSVVVVVVVCVVVVNPPDSGRDYDYPVPDDDDDPPDD

pLDDT: mean 76.82, std 11.86, range [41.03, 94.12]